Protein AF-A0A954G920-F1 (afdb_monomer)

Mean predicted aligned error: 17.98 Å

Foldseek 3Di:
DDDDPPPPPDPPPQDPDDVVVNVCVVPPVVVVDPCVVVVPPCPVDPPPQPPPDDPVRVVVVVVVCCVVVVVV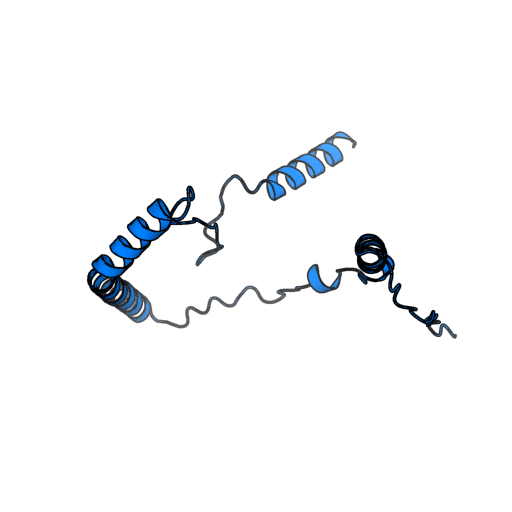CVVCVVVLVVQQVVCVVVDVDHSDDDDDDQDPPSPDPPDDPVVVVVVVVVVVVVVVVD

Structure (mmCIF, N/CA/C/O backbone):
data_AF-A0A954G920-F1
#
_entry.id   AF-A0A954G920-F1
#
loop_
_atom_site.group_PDB
_atom_site.id
_atom_site.type_symbol
_atom_site.label_atom_id
_atom_site.label_alt_id
_atom_site.label_comp_id
_atom_site.label_asym_id
_atom_site.label_entity_id
_atom_site.label_seq_id
_atom_site.pdbx_PDB_ins_code
_atom_site.Cartn_x
_atom_site.Cartn_y
_atom_site.Cartn_z
_atom_site.occupancy
_atom_site.B_iso_or_equiv
_atom_site.auth_seq_id
_atom_site.auth_comp_id
_atom_site.auth_asym_id
_atom_site.auth_atom_id
_atom_site.pdbx_PDB_model_num
ATOM 1 N N . MET A 1 1 ? 27.165 52.922 5.945 1.00 42.59 1 MET A N 1
ATOM 2 C CA . MET A 1 1 ? 25.737 52.564 5.818 1.00 42.59 1 MET A CA 1
ATOM 3 C C . MET A 1 1 ? 25.492 51.320 6.656 1.00 42.59 1 MET A C 1
ATOM 5 O O . MET A 1 1 ? 25.704 50.209 6.195 1.00 42.59 1 MET A O 1
ATOM 9 N N . SER A 1 2 ? 25.174 51.547 7.932 1.00 38.50 2 SER A N 1
ATOM 10 C CA . SER A 1 2 ? 24.839 50.524 8.924 1.00 38.50 2 SER A CA 1
ATOM 11 C C . SER A 1 2 ? 23.403 50.051 8.739 1.00 38.50 2 SER A C 1
ATOM 13 O O . SER A 1 2 ? 22.508 50.883 8.655 1.00 38.50 2 SER A O 1
ATOM 15 N N . SER A 1 3 ? 23.159 48.747 8.825 1.00 38.94 3 SER A N 1
ATOM 16 C CA . SER A 1 3 ? 22.032 48.257 9.627 1.00 38.94 3 SER A CA 1
ATOM 17 C C . SER A 1 3 ? 22.373 46.866 10.155 1.00 38.94 3 SER A C 1
ATOM 19 O O . SER A 1 3 ? 22.161 45.830 9.534 1.00 38.94 3 SER A O 1
ATOM 21 N N . VAL A 1 4 ? 23.013 46.882 11.321 1.00 44.84 4 VAL A N 1
ATOM 22 C CA . VAL A 1 4 ? 23.151 45.725 12.199 1.00 44.84 4 VAL A CA 1
ATOM 23 C C . VAL A 1 4 ? 21.735 45.318 12.600 1.00 44.84 4 VAL A C 1
ATOM 25 O O . VAL A 1 4 ? 21.019 46.105 13.219 1.00 44.84 4 VAL A O 1
ATOM 28 N N . ILE A 1 5 ? 21.316 44.113 12.211 1.00 48.22 5 ILE A N 1
ATOM 29 C CA . ILE A 1 5 ? 20.071 43.498 12.675 1.00 48.22 5 ILE A CA 1
ATOM 30 C C . ILE A 1 5 ? 20.222 43.290 14.184 1.00 48.22 5 ILE A C 1
ATOM 32 O O . ILE A 1 5 ? 20.917 42.382 14.638 1.00 48.22 5 ILE A O 1
ATOM 36 N N . ALA A 1 6 ? 19.608 44.180 14.961 1.00 42.94 6 ALA A N 1
ATOM 37 C CA . ALA A 1 6 ? 19.521 44.086 16.406 1.00 42.94 6 ALA A CA 1
ATOM 38 C C . ALA A 1 6 ? 18.610 42.907 16.778 1.00 42.94 6 ALA A C 1
ATOM 40 O O . ALA A 1 6 ? 17.403 43.054 16.957 1.00 42.94 6 ALA A O 1
ATOM 41 N N . GLY A 1 7 ? 19.192 41.712 16.874 1.00 41.50 7 GLY A N 1
ATOM 42 C CA . GLY A 1 7 ? 18.549 40.574 17.515 1.00 41.50 7 GLY A CA 1
ATOM 43 C C . GLY A 1 7 ? 18.409 40.864 19.006 1.00 41.50 7 GLY A C 1
ATOM 44 O O . GLY A 1 7 ? 19.361 40.703 19.764 1.00 41.50 7 GLY A O 1
ATOM 45 N N . LYS A 1 8 ? 17.232 41.330 19.428 1.00 46.47 8 LYS A N 1
ATOM 46 C CA . LYS A 1 8 ? 16.881 41.486 20.840 1.00 46.47 8 LYS A CA 1
ATOM 47 C C . LYS A 1 8 ? 16.792 40.089 21.457 1.00 46.47 8 LYS A C 1
ATOM 49 O O . LYS A 1 8 ? 15.780 39.412 21.328 1.00 46.47 8 LYS A O 1
ATOM 54 N N . THR A 1 9 ? 17.859 39.635 22.108 1.00 50.69 9 THR A N 1
ATOM 55 C CA . THR A 1 9 ? 17.863 38.397 22.894 1.00 50.69 9 THR A CA 1
ATOM 56 C C . THR A 1 9 ? 17.113 38.634 24.206 1.00 50.69 9 THR A C 1
ATOM 58 O O . THR A 1 9 ? 17.699 38.821 25.271 1.00 50.69 9 THR A O 1
ATOM 61 N N . SER A 1 10 ? 15.779 38.674 24.147 1.00 50.06 10 SER A N 1
ATOM 62 C CA . SER A 1 10 ? 14.963 38.598 25.358 1.00 50.06 10 SER A CA 1
ATOM 63 C C . SER A 1 10 ? 15.204 37.234 26.001 1.00 50.06 10 SER A C 1
ATOM 65 O O . SER A 1 10 ? 14.906 36.210 25.391 1.00 50.06 10 SER A O 1
ATOM 67 N N . LYS A 1 11 ? 15.777 37.220 27.212 1.00 47.94 11 LYS A N 1
ATOM 68 C CA . LYS A 1 11 ? 15.941 36.012 28.034 1.00 47.94 11 LYS A CA 1
ATOM 69 C C . LYS A 1 11 ? 14.620 35.235 28.059 1.00 47.94 11 LYS A C 1
ATOM 71 O O . LYS A 1 11 ? 13.647 35.699 28.645 1.00 47.94 11 LYS A O 1
ATOM 76 N N . THR A 1 12 ? 14.592 34.071 27.417 1.00 52.72 12 THR A N 1
ATOM 77 C CA . THR A 1 12 ? 13.440 33.168 27.414 1.00 52.72 12 THR A CA 1
ATOM 78 C C . THR A 1 12 ? 13.368 32.474 28.770 1.00 52.72 12 THR A C 1
ATOM 80 O O . THR A 1 12 ? 13.984 31.434 28.989 1.00 52.72 12 THR A O 1
ATOM 83 N N . THR A 1 13 ? 12.660 33.078 29.720 1.00 55.22 13 THR A N 1
ATOM 84 C CA . THR A 1 13 ? 12.294 32.399 30.965 1.00 55.22 13 THR A CA 1
ATOM 85 C C . THR A 1 13 ? 11.214 31.378 30.621 1.00 55.22 13 THR A C 1
ATOM 87 O O . THR A 1 13 ? 10.107 31.766 30.260 1.00 55.22 13 THR A O 1
ATOM 90 N N . ILE A 1 14 ? 11.539 30.084 30.677 1.00 59.59 14 ILE A N 1
ATOM 91 C CA . ILE A 1 14 ? 10.567 29.011 30.423 1.00 59.59 14 ILE A CA 1
ATOM 92 C C . ILE A 1 14 ? 9.527 29.048 31.556 1.00 59.59 14 ILE A C 1
ATOM 94 O O . ILE A 1 14 ? 9.914 28.853 32.713 1.00 59.59 14 ILE A O 1
ATOM 98 N N . PRO A 1 15 ? 8.238 29.310 31.273 1.00 58.09 15 PRO A N 1
ATOM 99 C CA . PRO A 1 15 ? 7.210 29.287 32.303 1.00 58.09 15 PRO A CA 1
ATOM 100 C C . PRO A 1 15 ? 7.044 27.851 32.820 1.00 58.09 15 PRO A C 1
ATOM 102 O O . PRO A 1 15 ? 6.765 26.935 32.055 1.00 58.09 15 PRO A O 1
ATOM 105 N N . GLN A 1 16 ? 7.235 27.656 34.127 1.00 62.81 16 GLN A N 1
ATOM 106 C CA . GLN A 1 16 ? 7.106 26.365 34.830 1.00 62.81 16 GLN A CA 1
ATOM 107 C C . GLN A 1 16 ? 5.636 26.041 35.204 1.00 62.81 16 GLN A C 1
ATOM 109 O O . GLN A 1 16 ? 5.390 25.195 36.059 1.00 62.81 16 GLN A O 1
ATOM 114 N N . GLY A 1 17 ? 4.671 26.779 34.637 1.00 67.25 17 GLY A N 1
ATOM 115 C CA . GLY A 1 17 ? 3.238 26.710 34.954 1.00 67.25 17 GLY A CA 1
ATOM 116 C C . GLY A 1 17 ? 2.480 25.601 34.216 1.00 67.25 17 GLY A C 1
ATOM 117 O O . GLY A 1 17 ? 3.085 24.760 33.549 1.00 67.25 17 GLY A O 1
ATOM 118 N N . GLU A 1 18 ? 1.145 25.604 34.343 1.00 65.00 18 GLU A N 1
ATOM 119 C CA . GLU A 1 18 ? 0.272 24.615 33.699 1.00 65.00 18 GLU A CA 1
ATOM 120 C C . GLU A 1 18 ? 0.527 24.522 32.188 1.00 65.00 18 GLU A C 1
ATOM 122 O O . GLU A 1 18 ? 0.911 25.494 31.536 1.00 65.00 18 GLU A O 1
ATOM 127 N N . LEU A 1 19 ? 0.288 23.338 31.613 1.00 60.22 19 LEU A N 1
ATOM 128 C CA . LEU A 1 19 ? 0.575 23.011 30.211 1.00 60.22 19 LEU A CA 1
ATOM 129 C C . LEU A 1 19 ? 0.039 24.067 29.223 1.00 60.22 19 LEU A C 1
ATOM 131 O O . LEU A 1 19 ? 0.646 24.298 28.178 1.00 60.22 19 LEU A O 1
ATOM 135 N N . SER A 1 20 ? -1.062 24.744 29.565 1.00 62.97 20 SER A N 1
ATOM 136 C CA . SER A 1 20 ? -1.640 25.846 28.790 1.00 62.97 20 SER A CA 1
ATOM 137 C C . SER A 1 20 ? -0.698 27.037 28.596 1.00 62.97 20 SER A C 1
ATOM 139 O O . SER A 1 20 ? -0.733 27.673 27.543 1.00 62.97 20 SER A O 1
ATOM 141 N N . ASP A 1 21 ? 0.152 27.337 29.574 1.00 62.94 21 ASP A N 1
ATOM 142 C CA . ASP A 1 21 ? 1.087 28.466 29.531 1.00 62.94 21 ASP A CA 1
ATOM 143 C C . ASP A 1 21 ? 2.322 28.129 28.691 1.00 62.94 21 ASP A C 1
ATOM 145 O O . ASP A 1 21 ? 2.833 28.971 27.950 1.00 62.94 21 ASP A O 1
ATOM 149 N N . LEU A 1 22 ? 2.729 26.858 28.709 1.00 63.16 22 LEU A N 1
ATOM 150 C CA . LEU A 1 22 ? 3.708 26.301 27.779 1.00 63.16 22 LEU A CA 1
ATOM 151 C C . LEU A 1 22 ? 3.181 26.325 26.339 1.00 63.16 22 LEU A C 1
ATOM 153 O O . LEU A 1 22 ? 3.894 26.765 25.440 1.00 63.16 22 LEU A O 1
ATOM 157 N N . VAL A 1 23 ? 1.924 25.927 26.110 1.00 65.69 23 VAL A N 1
ATOM 158 C CA . VAL A 1 23 ? 1.302 25.974 24.776 1.00 65.69 23 VAL A CA 1
ATOM 159 C C . VAL A 1 23 ? 1.254 27.401 24.241 1.00 65.69 23 VAL A C 1
ATOM 161 O O . VAL A 1 23 ? 1.596 27.598 23.082 1.00 65.69 23 VAL A O 1
ATOM 164 N N . LYS A 1 24 ? 0.915 28.404 25.060 1.00 63.09 24 LYS A N 1
ATOM 165 C CA . LYS A 1 24 ? 0.950 29.816 24.638 1.00 63.09 24 LYS A CA 1
ATOM 166 C C . LYS A 1 24 ? 2.357 30.273 24.244 1.00 63.09 24 LYS A C 1
ATOM 168 O O . LYS A 1 24 ? 2.492 30.957 23.239 1.00 63.09 24 LYS A O 1
ATOM 173 N N . GLY A 1 25 ? 3.393 29.837 24.966 1.00 62.94 25 GLY A N 1
ATOM 174 C CA . GLY A 1 25 ? 4.789 30.113 24.606 1.00 62.94 25 GLY A CA 1
ATOM 175 C C . GLY A 1 25 ? 5.259 29.406 23.325 1.00 62.94 25 GLY A C 1
ATOM 176 O O . GLY A 1 25 ? 6.064 29.957 22.582 1.00 62.94 25 GLY A O 1
ATOM 177 N N . TYR A 1 26 ? 4.741 28.207 23.036 1.00 59.59 26 TYR A N 1
ATOM 178 C CA . TYR A 1 26 ? 5.035 27.458 21.802 1.00 59.59 26 TYR A CA 1
ATOM 179 C C . TYR A 1 26 ? 4.177 27.883 20.597 1.00 59.59 26 TYR A C 1
ATOM 181 O O . TYR A 1 26 ? 4.583 27.680 19.450 1.00 59.59 26 TYR A O 1
ATOM 189 N N . MET A 1 27 ? 2.991 28.443 20.845 1.00 60.62 27 MET A N 1
ATOM 190 C CA . MET A 1 27 ? 2.075 28.979 19.834 1.00 60.62 27 MET A CA 1
ATOM 191 C C . MET A 1 27 ? 2.310 30.455 19.522 1.00 60.62 27 MET A C 1
ATOM 193 O O . MET A 1 27 ? 1.611 30.996 18.663 1.00 60.62 27 MET A O 1
ATOM 197 N N . ASP A 1 28 ? 3.273 31.103 20.179 1.00 62.09 28 ASP A N 1
ATOM 198 C CA . ASP A 1 28 ? 3.638 32.467 19.835 1.00 62.09 28 ASP A CA 1
ATOM 199 C C . ASP A 1 28 ? 4.192 32.487 18.403 1.00 62.09 28 ASP A C 1
ATOM 201 O O . ASP A 1 28 ? 5.220 31.880 18.077 1.00 62.09 28 ASP A O 1
ATOM 205 N N . VAL A 1 29 ? 3.430 33.118 17.512 1.00 55.97 29 VAL A N 1
ATOM 206 C CA . VAL A 1 29 ? 3.601 33.072 16.052 1.00 55.97 29 VAL A CA 1
ATOM 207 C C . VAL A 1 29 ? 4.950 33.680 15.636 1.00 55.97 29 VAL A C 1
ATOM 209 O O . VAL A 1 29 ? 5.472 33.361 14.570 1.00 55.97 29 VAL A O 1
ATOM 212 N N . GLU A 1 30 ? 5.571 34.480 16.509 1.00 56.09 30 GLU A N 1
ATOM 213 C CA . GLU A 1 30 ? 6.923 35.025 16.339 1.00 56.09 30 GLU A CA 1
ATOM 214 C C . GLU A 1 30 ? 8.048 33.973 16.434 1.00 56.09 30 GLU A C 1
ATOM 216 O O . GLU A 1 30 ? 9.082 34.137 15.779 1.00 56.09 30 GLU A O 1
ATOM 221 N N . LEU A 1 31 ? 7.870 32.869 17.179 1.00 56.06 31 LEU A N 1
ATOM 222 C CA . LEU A 1 31 ? 8.875 31.794 17.270 1.00 56.06 31 LEU A CA 1
ATOM 223 C C . LEU A 1 31 ? 8.914 30.927 16.002 1.00 56.06 31 LEU A C 1
ATOM 225 O O . LEU A 1 31 ? 9.969 30.410 15.616 1.00 56.06 31 LEU A O 1
ATOM 229 N N . TRP A 1 32 ? 7.775 30.802 15.319 1.00 53.75 32 TRP A N 1
ATOM 230 C CA . TRP A 1 32 ? 7.664 30.180 14.004 1.00 53.75 32 TRP A CA 1
ATOM 231 C C . TRP A 1 32 ? 8.150 31.165 12.941 1.00 53.75 32 TRP A C 1
ATOM 233 O O . TRP A 1 32 ? 7.365 31.679 12.145 1.00 53.75 32 TRP A O 1
ATOM 243 N N . ARG A 1 33 ? 9.469 31.436 12.919 1.00 48.00 33 ARG A N 1
ATOM 244 C CA . ARG A 1 33 ? 10.126 32.153 11.813 1.00 48.00 33 ARG A CA 1
ATOM 245 C C . ARG A 1 33 ? 9.519 31.652 10.511 1.00 48.00 33 ARG A C 1
ATOM 247 O O . ARG A 1 33 ? 9.586 30.450 10.255 1.00 48.00 33 ARG A O 1
ATOM 254 N N . SER A 1 34 ? 8.928 32.587 9.759 1.00 56.03 34 SER A N 1
ATOM 255 C CA . SER A 1 34 ? 8.301 32.405 8.449 1.00 56.03 34 SER A CA 1
ATOM 256 C C . SER A 1 34 ? 8.701 31.074 7.820 1.00 56.03 34 SER A C 1
ATOM 258 O O . SER A 1 34 ? 9.863 30.843 7.465 1.00 56.03 34 SER A O 1
ATOM 260 N N . THR A 1 35 ? 7.720 30.192 7.656 1.00 52.09 35 THR A N 1
ATOM 261 C CA . THR A 1 35 ? 7.829 28.943 6.899 1.00 52.09 35 THR A CA 1
ATOM 262 C C . THR A 1 35 ? 8.098 29.19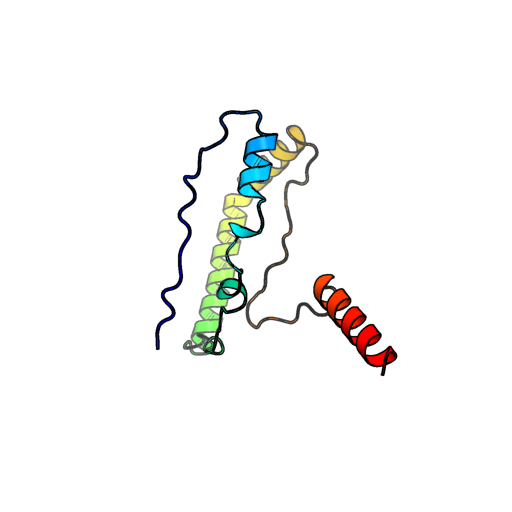5 5.406 1.00 52.09 35 THR A C 1
ATOM 264 O O . THR A 1 35 ? 7.773 28.363 4.570 1.00 52.09 35 THR A O 1
ATOM 267 N N . GLY A 1 36 ? 8.735 30.317 5.050 1.00 53.56 36 GLY A N 1
ATOM 268 C CA . GLY A 1 36 ? 9.261 30.644 3.733 1.00 53.56 36 GLY A CA 1
ATOM 269 C C . GLY A 1 36 ? 10.246 29.604 3.203 1.00 53.56 36 GLY A C 1
ATOM 270 O O . GLY A 1 36 ? 10.370 29.456 1.996 1.00 53.56 36 GLY A O 1
ATOM 271 N N . TRP A 1 37 ? 10.919 28.846 4.076 1.00 55.91 37 TRP A N 1
ATOM 272 C CA . TRP A 1 37 ? 11.750 27.704 3.674 1.00 55.91 37 TRP A CA 1
ATOM 273 C C . TRP A 1 37 ? 10.922 26.461 3.301 1.00 55.91 37 TRP A C 1
ATOM 275 O O . TRP A 1 37 ? 11.330 25.710 2.422 1.00 55.91 37 TRP A O 1
ATOM 285 N N . LEU A 1 38 ? 9.742 26.262 3.907 1.00 56.75 38 LEU A N 1
ATOM 286 C CA . LEU A 1 38 ? 8.807 25.185 3.544 1.00 56.75 38 LEU A CA 1
ATOM 287 C C . LEU A 1 38 ? 8.096 25.496 2.223 1.00 56.75 38 LEU A C 1
ATOM 289 O O . LEU A 1 38 ? 7.909 24.598 1.407 1.00 56.75 38 LEU A O 1
ATOM 293 N N . THR A 1 39 ? 7.749 26.763 1.977 1.00 55.50 39 THR A N 1
ATOM 294 C CA . THR A 1 39 ? 7.236 27.225 0.674 1.00 55.50 39 THR A CA 1
ATOM 295 C C . THR A 1 39 ? 8.331 27.398 -0.386 1.00 55.50 39 THR A C 1
ATOM 297 O O . THR A 1 39 ? 8.014 27.427 -1.570 1.00 55.50 39 THR A O 1
ATOM 300 N N . ARG A 1 40 ? 9.618 27.430 0.000 1.00 50.69 40 ARG A N 1
ATOM 301 C CA . ARG A 1 40 ? 10.792 27.326 -0.890 1.00 50.69 40 ARG A CA 1
ATOM 302 C C . ARG A 1 40 ? 11.461 25.950 -0.847 1.00 50.69 40 ARG A C 1
ATOM 304 O O . ARG A 1 40 ? 12.681 25.865 -0.978 1.00 50.69 40 ARG A O 1
ATOM 311 N N . LEU A 1 41 ? 10.705 24.856 -0.804 1.00 58.69 41 LEU A N 1
ATOM 312 C CA . LEU A 1 41 ? 11.192 23.690 -1.545 1.00 58.69 41 LEU A CA 1
ATOM 313 C C . LEU A 1 41 ? 11.063 24.014 -3.041 1.00 58.69 41 LEU A C 1
ATOM 315 O O . LEU A 1 41 ? 10.146 23.555 -3.717 1.00 58.69 41 LEU A O 1
ATOM 319 N N . HIS A 1 42 ? 11.976 24.859 -3.530 1.00 53.16 42 HIS A N 1
ATOM 320 C CA . HIS A 1 42 ? 12.305 24.981 -4.942 1.00 53.16 42 HIS A CA 1
ATOM 321 C C . HIS A 1 42 ? 12.853 23.616 -5.362 1.00 53.16 42 HIS A C 1
ATOM 323 O O . HIS A 1 42 ? 14.048 23.339 -5.298 1.00 53.16 42 HIS A O 1
ATOM 329 N N . LEU A 1 43 ? 11.948 22.706 -5.719 1.00 57.81 43 LEU A N 1
ATOM 330 C CA . LEU A 1 43 ? 12.279 21.570 -6.564 1.00 57.81 43 LEU A CA 1
ATOM 331 C C . LEU A 1 43 ? 12.483 22.146 -7.974 1.00 57.81 43 LEU A C 1
ATOM 333 O O . LEU A 1 43 ? 11.647 21.943 -8.847 1.00 57.81 43 LEU A O 1
ATOM 337 N N . ASP A 1 44 ? 13.549 22.933 -8.149 1.00 49.75 44 ASP A N 1
ATOM 338 C CA . ASP A 1 44 ? 13.924 23.569 -9.425 1.00 49.75 44 ASP A CA 1
ATOM 339 C C . ASP A 1 44 ? 14.214 22.526 -10.509 1.00 49.75 44 ASP A C 1
ATOM 341 O O . ASP A 1 44 ? 14.116 22.783 -11.706 1.00 49.75 44 ASP A O 1
ATOM 345 N N . GLU A 1 45 ? 14.504 21.306 -10.077 1.00 54.81 45 GLU A N 1
ATOM 346 C CA . GLU A 1 45 ? 14.712 20.155 -10.926 1.00 54.81 45 GLU A CA 1
ATOM 347 C C . GLU A 1 45 ? 13.358 19.431 -11.087 1.00 54.81 45 GLU A C 1
ATOM 349 O O . GLU A 1 45 ? 12.857 18.850 -10.107 1.00 54.81 45 GLU A O 1
ATOM 354 N N . PRO A 1 46 ? 12.732 19.395 -12.286 1.00 52.53 46 PRO A N 1
ATOM 355 C CA . PRO A 1 46 ? 11.695 18.404 -12.539 1.00 52.53 46 PRO A CA 1
ATOM 356 C C . PRO A 1 46 ? 12.318 17.058 -12.201 1.00 52.53 46 PRO A C 1
ATOM 358 O O . PRO A 1 46 ? 13.386 16.754 -12.726 1.00 52.53 46 PRO A O 1
ATOM 361 N N . ARG A 1 47 ? 11.705 16.292 -11.282 1.00 53.94 47 ARG A N 1
ATOM 362 C CA . ARG A 1 47 ? 12.254 15.003 -10.839 1.00 53.94 47 ARG A CA 1
ATOM 363 C C . ARG A 1 47 ? 12.666 14.231 -12.079 1.00 53.94 47 ARG A C 1
ATOM 365 O O . ARG A 1 47 ? 11.785 13.775 -12.810 1.00 53.94 47 ARG A O 1
ATOM 372 N N . VAL A 1 48 ? 13.977 14.149 -12.311 1.00 53.06 48 VAL A N 1
ATOM 373 C CA . VAL A 1 48 ? 14.534 13.416 -13.437 1.00 53.06 48 VAL A CA 1
ATOM 374 C C . VAL A 1 48 ? 13.942 12.035 -13.290 1.00 53.06 48 VAL A C 1
ATOM 376 O O . VAL A 1 48 ? 14.104 11.390 -12.251 1.00 53.06 48 VAL A O 1
ATOM 379 N N . ASP A 1 49 ? 13.105 11.668 -14.253 1.00 55.12 49 ASP A N 1
ATOM 380 C CA . ASP A 1 49 ? 12.408 10.402 -14.240 1.00 55.12 49 ASP A CA 1
ATOM 381 C C . ASP A 1 49 ? 13.505 9.347 -14.127 1.00 55.12 49 ASP A C 1
ATOM 383 O O . ASP A 1 49 ? 14.280 9.153 -15.058 1.00 55.12 49 ASP A O 1
ATOM 387 N N . VAL A 1 50 ? 13.637 8.706 -12.962 1.00 57.47 50 VAL A N 1
ATOM 388 C CA . VAL A 1 50 ? 14.702 7.726 -12.662 1.00 57.47 50 VAL A CA 1
ATOM 389 C C . VAL A 1 50 ? 14.562 6.444 -13.500 1.00 57.47 50 VAL A C 1
ATOM 391 O O . VAL A 1 50 ? 15.086 5.384 -13.159 1.00 57.47 50 VAL A O 1
ATOM 394 N N . ARG A 1 51 ? 13.838 6.514 -14.620 1.00 60.56 51 ARG A N 1
ATOM 395 C CA . ARG A 1 51 ? 13.688 5.483 -15.637 1.00 60.56 51 ARG A CA 1
ATOM 396 C C . ARG A 1 51 ? 14.947 5.403 -16.497 1.00 60.56 51 ARG A C 1
ATOM 398 O O . ARG A 1 51 ? 14.907 5.581 -17.704 1.00 60.56 51 ARG A O 1
ATOM 405 N N . ASN A 1 52 ? 16.048 5.013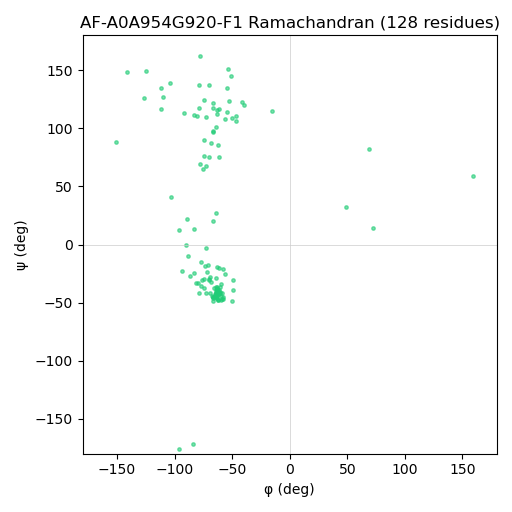 -15.868 1.00 60.03 52 ASN A N 1
ATOM 406 C CA . ASN A 1 52 ? 17.248 4.543 -16.562 1.00 60.03 52 ASN A CA 1
ATOM 407 C C . ASN A 1 52 ? 17.202 3.023 -16.814 1.00 60.03 52 ASN A C 1
ATOM 409 O O . ASN A 1 52 ? 18.238 2.379 -16.953 1.00 60.03 52 ASN A O 1
ATOM 413 N N . LEU A 1 53 ? 16.009 2.413 -16.827 1.00 68.06 53 LEU A N 1
ATOM 414 C CA . LEU A 1 53 ? 15.837 0.979 -17.044 1.00 68.06 53 LEU A CA 1
ATOM 415 C C . LEU A 1 53 ? 15.184 0.741 -18.402 1.00 68.06 53 LEU A C 1
ATOM 417 O O . LEU A 1 53 ? 14.105 1.261 -18.672 1.00 68.06 53 LEU A O 1
ATOM 421 N N . THR A 1 54 ? 15.806 -0.105 -19.220 1.00 82.12 54 THR A N 1
ATOM 422 C CA . THR A 1 54 ? 15.217 -0.633 -20.455 1.00 82.12 54 THR A CA 1
ATOM 423 C C . THR A 1 54 ? 13.822 -1.208 -20.179 1.00 82.12 54 THR A C 1
ATOM 425 O O . THR A 1 54 ? 13.604 -1.838 -19.140 1.00 82.12 54 THR A O 1
ATOM 428 N N . GLU A 1 55 ? 12.890 -1.066 -21.126 1.00 82.38 55 GLU A N 1
ATOM 429 C CA . GLU A 1 55 ? 11.508 -1.571 -21.012 1.00 82.38 55 GLU A CA 1
ATOM 430 C C . GLU A 1 55 ? 11.442 -3.041 -20.565 1.00 82.38 55 GLU A C 1
ATOM 432 O O . GLU A 1 55 ? 10.645 -3.413 -19.701 1.00 82.38 55 GLU A O 1
ATOM 437 N N . ARG A 1 56 ? 12.363 -3.874 -21.068 1.00 83.75 56 ARG A N 1
ATOM 438 C CA . ARG A 1 56 ? 12.510 -5.276 -20.652 1.00 83.75 56 ARG A CA 1
ATOM 439 C C . ARG A 1 56 ? 12.800 -5.413 -19.157 1.00 83.75 56 ARG A C 1
ATOM 441 O O . ARG A 1 56 ? 12.174 -6.227 -18.483 1.00 83.75 56 ARG A O 1
ATOM 448 N N . THR A 1 57 ? 13.729 -4.626 -18.625 1.00 86.75 57 THR A N 1
ATOM 449 C CA . THR A 1 57 ? 14.107 -4.667 -17.206 1.00 86.75 57 THR A CA 1
ATOM 450 C C . THR A 1 57 ? 12.951 -4.210 -16.322 1.00 86.75 57 THR A C 1
ATOM 452 O O . THR A 1 57 ? 12.694 -4.808 -15.280 1.00 86.75 57 THR A O 1
ATOM 455 N N . ARG A 1 58 ? 12.185 -3.206 -16.765 1.00 85.31 58 ARG A N 1
ATOM 456 C CA . ARG A 1 58 ? 10.979 -2.745 -16.068 1.00 85.31 58 ARG A CA 1
ATOM 457 C C . ARG A 1 58 ? 9.888 -3.817 -16.029 1.00 85.31 58 ARG A C 1
ATOM 459 O O . ARG A 1 58 ? 9.283 -4.025 -14.976 1.00 85.31 58 ARG A O 1
ATOM 466 N N . LEU A 1 59 ? 9.661 -4.519 -17.140 1.00 88.94 59 LEU A N 1
ATOM 467 C CA . LEU A 1 59 ? 8.718 -5.637 -17.195 1.00 88.94 59 LEU A CA 1
ATOM 468 C C . LEU A 1 59 ? 9.142 -6.771 -16.254 1.00 88.94 59 LEU A C 1
ATOM 470 O O . LEU A 1 59 ? 8.335 -7.233 -15.452 1.00 88.94 59 LEU A O 1
ATOM 474 N N . MET A 1 60 ? 10.415 -7.169 -16.293 1.00 92.00 60 MET A N 1
ATOM 475 C CA . MET A 1 60 ? 10.945 -8.214 -15.409 1.00 92.00 60 MET A CA 1
ATOM 476 C C . MET A 1 60 ? 10.839 -7.821 -13.934 1.00 92.00 60 MET A C 1
ATOM 478 O O . MET A 1 60 ? 10.384 -8.621 -13.120 1.00 92.00 60 MET A O 1
ATOM 482 N N . LYS A 1 61 ? 11.157 -6.567 -13.589 1.00 90.75 61 LYS A N 1
ATOM 483 C CA . LYS A 1 61 ? 10.974 -6.042 -12.231 1.00 90.75 61 LYS A CA 1
ATOM 484 C C . LYS A 1 61 ? 9.514 -6.117 -11.791 1.00 90.75 61 LYS A C 1
ATOM 486 O O . LYS A 1 61 ? 9.240 -6.519 -10.666 1.00 90.75 61 LYS A O 1
ATOM 491 N N . ARG A 1 62 ? 8.573 -5.782 -12.679 1.00 91.25 62 ARG A N 1
ATOM 492 C CA . ARG A 1 62 ? 7.139 -5.859 -12.381 1.00 91.25 62 ARG A CA 1
ATOM 493 C C . ARG A 1 62 ? 6.679 -7.294 -12.136 1.00 91.25 62 ARG A C 1
ATOM 495 O O . ARG A 1 62 ? 5.907 -7.517 -11.208 1.00 91.25 62 ARG A O 1
ATOM 502 N N . LEU A 1 63 ? 7.142 -8.243 -12.947 1.00 95.56 63 LEU A N 1
ATOM 503 C CA . LEU A 1 63 ? 6.832 -9.661 -12.766 1.00 95.56 63 LEU A CA 1
ATOM 504 C C . LEU A 1 63 ? 7.407 -10.189 -11.450 1.00 95.56 63 LEU A C 1
ATOM 506 O O . LEU A 1 63 ? 6.685 -10.829 -10.689 1.00 95.56 63 LEU A O 1
ATOM 510 N N . MET A 1 64 ? 8.663 -9.854 -11.148 1.00 95.88 64 MET A N 1
ATOM 511 C CA . MET A 1 64 ? 9.305 -10.196 -9.880 1.00 95.88 64 MET A CA 1
ATOM 512 C C . MET A 1 64 ? 8.523 -9.631 -8.689 1.00 95.88 64 MET A C 1
ATOM 514 O O . MET A 1 64 ? 8.225 -10.366 -7.754 1.00 95.88 64 MET A O 1
ATOM 518 N N . ASP A 1 65 ? 8.130 -8.355 -8.738 1.00 95.06 65 ASP A N 1
ATOM 519 C CA . ASP A 1 65 ? 7.368 -7.714 -7.662 1.00 95.06 65 ASP A CA 1
ATOM 520 C C . ASP A 1 65 ? 6.026 -8.401 -7.417 1.00 95.06 65 ASP A C 1
ATOM 522 O O . ASP A 1 65 ? 5.644 -8.600 -6.266 1.00 95.06 65 ASP A O 1
ATOM 526 N N . ILE A 1 66 ? 5.320 -8.793 -8.481 1.00 96.62 66 ILE A N 1
ATOM 527 C CA . ILE A 1 66 ? 4.054 -9.526 -8.372 1.00 96.62 66 ILE A CA 1
ATOM 528 C C . ILE A 1 66 ? 4.292 -10.918 -7.785 1.00 96.62 66 ILE A C 1
ATOM 530 O O . ILE A 1 66 ? 3.609 -11.288 -6.834 1.00 96.62 66 ILE A O 1
ATOM 534 N N . ALA A 1 67 ? 5.262 -11.671 -8.306 1.00 97.69 67 ALA A N 1
ATOM 535 C CA . ALA A 1 67 ? 5.538 -13.034 -7.861 1.00 97.69 67 ALA A CA 1
ATOM 536 C C . ALA A 1 67 ? 5.964 -13.078 -6.384 1.00 97.69 67 ALA A C 1
ATOM 538 O O . ALA A 1 67 ? 5.411 -13.851 -5.598 1.00 97.69 67 ALA A O 1
ATOM 539 N N . VAL A 1 68 ? 6.896 -12.207 -5.986 1.00 97.56 68 VAL A N 1
ATOM 540 C CA . VAL A 1 68 ? 7.393 -12.126 -4.605 1.00 97.56 68 VAL A CA 1
ATOM 541 C C . VAL A 1 68 ? 6.296 -11.642 -3.660 1.00 97.56 68 VAL A C 1
ATOM 543 O O . VAL A 1 68 ? 6.083 -12.259 -2.617 1.00 97.56 68 VAL A O 1
ATOM 546 N N . SER A 1 69 ? 5.556 -10.588 -4.029 1.00 96.88 69 SER A N 1
ATOM 547 C CA . SER A 1 69 ? 4.474 -10.066 -3.181 1.00 96.88 69 SER A CA 1
ATOM 548 C C . SER A 1 69 ? 3.348 -11.079 -3.014 1.00 96.88 69 SER A C 1
ATOM 550 O O . SER A 1 69 ? 2.839 -11.238 -1.911 1.00 96.88 69 SER A O 1
ATOM 552 N N . PHE A 1 70 ? 2.972 -11.789 -4.081 1.00 97.94 70 PHE A N 1
ATOM 553 C CA . PHE A 1 70 ? 1.939 -12.819 -4.021 1.00 97.94 70 PHE A CA 1
ATOM 554 C C . PHE A 1 70 ? 2.363 -13.983 -3.124 1.00 97.94 70 PHE A C 1
ATOM 556 O O . PHE A 1 70 ? 1.607 -14.388 -2.246 1.00 97.94 70 PHE A O 1
ATOM 563 N N . THR A 1 71 ? 3.596 -14.467 -3.288 1.00 98.00 71 THR A N 1
ATOM 564 C CA . THR A 1 71 ? 4.141 -15.551 -2.462 1.00 98.00 71 THR A CA 1
ATOM 565 C C . THR A 1 71 ? 4.157 -15.158 -0.987 1.00 98.00 71 THR A C 1
ATOM 567 O O . THR A 1 71 ? 3.647 -15.893 -0.145 1.00 98.00 71 THR A O 1
ATOM 570 N N . MET A 1 72 ? 4.663 -13.963 -0.669 1.00 98.00 72 MET A N 1
ATOM 571 C CA . MET A 1 72 ? 4.672 -13.451 0.703 1.00 98.00 72 MET A CA 1
ATOM 572 C C . MET A 1 72 ? 3.264 -13.258 1.260 1.00 98.00 72 MET A C 1
ATOM 574 O O . MET A 1 72 ? 3.028 -13.565 2.424 1.00 98.00 72 MET A O 1
ATOM 578 N N . LEU A 1 73 ? 2.313 -12.801 0.442 1.00 97.06 73 LEU A N 1
ATOM 579 C CA . LEU A 1 73 ? 0.931 -12.629 0.874 1.00 97.06 73 LEU A CA 1
ATOM 580 C C . LEU A 1 73 ? 0.283 -13.967 1.235 1.00 97.06 73 LEU A C 1
ATOM 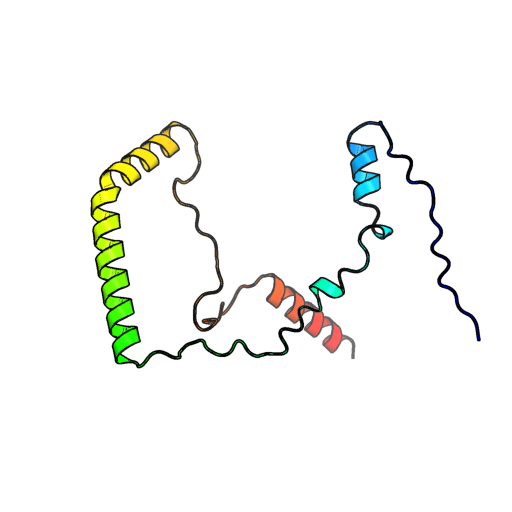582 O O . LEU A 1 73 ? -0.391 -14.035 2.252 1.00 97.06 73 LEU A O 1
ATOM 586 N N . VAL A 1 74 ? 0.506 -15.025 0.449 1.00 97.88 74 VAL A N 1
ATOM 587 C CA . VAL A 1 74 ? -0.028 -16.367 0.737 1.00 97.88 74 VAL A CA 1
ATOM 588 C C . VAL A 1 74 ? 0.609 -16.9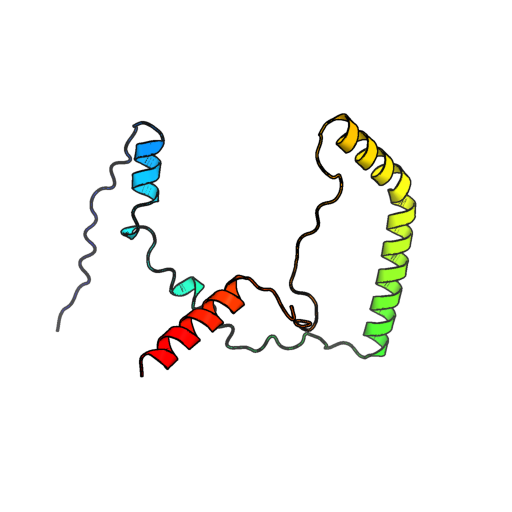51 1.997 1.00 97.88 74 VAL A C 1
ATOM 590 O O . VAL A 1 74 ? -0.104 -17.458 2.859 1.00 97.88 74 VAL A O 1
ATOM 593 N N . LEU A 1 75 ? 1.932 -16.836 2.140 1.00 97.81 75 LEU A N 1
ATOM 594 C CA . LEU A 1 75 ? 2.648 -17.330 3.320 1.00 97.81 75 LEU A CA 1
ATOM 595 C C . LEU A 1 75 ? 2.230 -16.598 4.603 1.00 97.81 75 LEU A C 1
ATOM 597 O O . LEU A 1 75 ? 2.078 -17.221 5.650 1.00 97.81 75 LEU A O 1
ATOM 601 N N . LEU A 1 76 ? 2.019 -15.281 4.524 1.00 97.69 76 LEU A N 1
ATOM 602 C CA . LEU A 1 76 ? 1.618 -14.453 5.664 1.00 97.69 76 LEU A CA 1
ATOM 603 C C . LEU A 1 76 ? 0.098 -14.383 5.862 1.00 97.69 76 LEU A C 1
ATOM 605 O O . LEU A 1 76 ? -0.344 -13.900 6.903 1.00 97.69 76 LEU A O 1
ATOM 609 N N . ALA A 1 77 ? -0.713 -14.873 4.921 1.00 97.56 77 ALA A N 1
ATOM 610 C CA . ALA A 1 77 ? -2.174 -14.851 4.997 1.00 97.56 77 ALA A CA 1
ATOM 611 C C . ALA A 1 77 ? -2.745 -15.388 6.324 1.00 97.56 77 ALA A C 1
ATOM 613 O O . ALA A 1 77 ? -3.571 -14.684 6.909 1.00 97.56 77 ALA A O 1
ATOM 614 N N . PRO A 1 78 ? -2.331 -16.563 6.852 1.00 96.12 78 PRO A N 1
ATOM 615 C CA . PRO A 1 78 ? -2.867 -17.057 8.123 1.00 96.12 78 PRO A CA 1
ATOM 616 C C . PRO A 1 78 ? -2.541 -16.128 9.301 1.00 96.12 78 PRO A C 1
ATOM 618 O O . PRO A 1 78 ? -3.400 -15.886 10.148 1.00 96.12 78 PRO A O 1
ATOM 621 N N . LEU A 1 79 ? -1.337 -15.545 9.328 1.00 97.06 79 LEU A N 1
ATOM 622 C CA . LEU A 1 79 ? -0.936 -14.578 10.353 1.00 97.06 79 LEU A CA 1
ATOM 623 C C . LEU A 1 79 ? -1.745 -13.278 10.244 1.00 97.06 79 LEU A C 1
ATOM 625 O O . LEU A 1 79 ? -2.240 -12.769 11.246 1.00 97.06 79 LEU A O 1
ATOM 629 N N . LEU A 1 80 ? -1.914 -12.749 9.029 1.00 95.31 80 LEU A N 1
ATOM 630 C CA . LEU A 1 80 ? -2.705 -11.541 8.788 1.00 95.31 80 LEU A CA 1
ATOM 631 C C . LEU A 1 80 ? -4.174 -11.747 9.174 1.00 95.31 80 LEU A C 1
ATOM 633 O O . LEU A 1 80 ? -4.769 -10.864 9.786 1.00 95.31 80 LEU A O 1
ATOM 637 N N . LEU A 1 81 ? -4.747 -12.916 8.876 1.00 95.69 81 LEU A N 1
ATOM 638 C CA . LEU A 1 81 ? -6.110 -13.257 9.277 1.00 95.69 81 LEU A CA 1
ATOM 639 C C . LEU A 1 81 ? -6.247 -13.299 10.803 1.00 95.69 81 LEU A C 1
ATOM 641 O O . LEU A 1 81 ? -7.186 -12.720 11.348 1.00 95.69 81 LEU A O 1
ATOM 645 N N . PHE A 1 82 ? -5.289 -13.922 11.492 1.00 95.81 82 PHE A N 1
ATOM 646 C CA . PHE A 1 82 ? -5.249 -13.945 12.953 1.00 95.81 82 PHE A CA 1
ATOM 647 C C . PHE A 1 82 ? -5.212 -12.528 13.549 1.00 95.81 82 PHE A C 1
ATOM 649 O O . PHE A 1 82 ? -5.992 -12.214 14.448 1.00 95.81 82 PHE A O 1
ATOM 656 N N . LEU A 1 83 ? -4.378 -11.638 12.999 1.00 94.75 83 LEU A N 1
ATOM 657 C CA . LEU A 1 83 ? -4.311 -10.236 13.427 1.00 94.75 83 LEU A CA 1
ATOM 658 C C . LEU A 1 83 ? -5.627 -9.489 13.187 1.00 94.75 83 LEU A C 1
ATOM 660 O O . LEU A 1 83 ? -6.065 -8.734 14.052 1.00 94.75 83 LEU A O 1
ATOM 664 N N . VAL A 1 84 ? -6.290 -9.713 12.049 1.00 95.06 84 VAL A N 1
ATOM 665 C CA . VAL A 1 84 ? -7.595 -9.097 11.755 1.00 95.06 84 VAL A CA 1
ATOM 666 C C . VAL A 1 84 ? -8.638 -9.499 12.797 1.00 95.06 84 VAL A C 1
ATOM 668 O O . VAL A 1 84 ? -9.367 -8.634 13.287 1.00 95.06 84 VAL A O 1
ATOM 671 N N . VAL A 1 85 ? -8.696 -10.783 13.165 1.00 94.50 85 VAL A N 1
ATOM 672 C CA . VAL A 1 85 ? -9.604 -11.274 14.213 1.00 94.50 85 VAL A CA 1
ATOM 673 C C . VAL A 1 85 ? -9.272 -10.619 15.553 1.00 94.50 85 VAL A C 1
ATOM 675 O O . VAL A 1 85 ? -10.164 -10.089 16.212 1.00 94.50 85 VAL A O 1
ATOM 678 N N . LEU A 1 86 ? -7.994 -10.573 15.932 1.00 94.00 86 LEU A N 1
ATOM 679 C CA . LEU A 1 86 ? -7.565 -9.991 17.203 1.00 94.00 86 LEU A CA 1
ATOM 680 C C . LEU A 1 86 ? -7.904 -8.496 17.309 1.00 94.00 86 LEU A C 1
ATOM 682 O O . LEU A 1 86 ? -8.417 -8.049 18.334 1.00 94.00 86 LEU A O 1
ATOM 686 N N . VAL A 1 87 ? -7.686 -7.721 16.242 1.00 93.19 87 VAL A N 1
ATOM 687 C CA . VAL A 1 87 ? -8.027 -6.287 16.202 1.00 93.19 87 VAL A CA 1
ATOM 688 C C . VAL A 1 87 ? -9.532 -6.071 16.346 1.00 93.19 87 VAL A C 1
ATOM 690 O O . VAL A 1 87 ? -9.945 -5.146 17.042 1.00 93.19 87 VAL A O 1
ATOM 693 N N . LYS A 1 88 ? -10.351 -6.938 15.739 1.00 90.00 88 LYS A N 1
ATOM 694 C CA . LYS A 1 88 ? -11.818 -6.882 15.833 1.00 90.00 88 LYS A CA 1
ATOM 695 C C . LYS A 1 88 ? -12.358 -7.251 17.213 1.00 90.00 88 LYS A C 1
ATOM 697 O O . LYS A 1 88 ? -13.417 -6.761 17.586 1.00 90.00 88 LYS A O 1
ATOM 702 N N . LEU A 1 89 ? -11.650 -8.105 17.951 1.00 92.44 89 LEU A N 1
ATOM 703 C CA . LEU A 1 89 ? -12.017 -8.481 19.318 1.00 92.44 89 LEU A CA 1
ATOM 704 C C . LEU A 1 89 ? -11.562 -7.445 20.353 1.00 92.44 89 LEU A C 1
ATOM 706 O O . LEU A 1 89 ? -12.231 -7.254 21.362 1.00 92.44 89 LEU A O 1
ATOM 710 N N . THR A 1 90 ? -10.430 -6.779 20.110 1.00 91.25 90 THR A N 1
ATOM 711 C CA . THR A 1 90 ? -9.823 -5.820 21.051 1.00 91.25 90 THR A CA 1
ATOM 712 C C . THR A 1 90 ? -10.239 -4.370 20.815 1.00 91.25 90 THR A C 1
ATOM 714 O O . THR A 1 90 ? -10.173 -3.562 21.739 1.00 91.25 90 THR A O 1
ATOM 717 N N . SER A 1 91 ? -10.676 -4.015 19.602 1.00 87.00 91 SER A N 1
ATOM 718 C CA . SER A 1 91 ? -11.070 -2.651 19.250 1.00 87.00 91 SER A CA 1
ATOM 719 C C . SER A 1 91 ? -12.295 -2.616 18.322 1.00 87.00 91 SER A C 1
ATOM 721 O O . SER A 1 91 ? -12.441 -3.479 17.455 1.00 87.00 91 SER A O 1
ATOM 723 N N . PRO A 1 92 ? -13.152 -1.580 18.414 1.00 79.69 92 PRO A N 1
ATOM 724 C CA . PRO A 1 92 ? -14.256 -1.379 17.471 1.00 79.69 92 PRO A CA 1
ATOM 725 C C . PRO A 1 92 ? -13.791 -0.891 16.082 1.00 79.69 92 PRO A C 1
ATOM 727 O O . PRO A 1 92 ? -14.610 -0.698 15.183 1.00 79.69 92 PRO A O 1
ATOM 730 N N . GLY A 1 93 ? -12.487 -0.655 15.893 1.00 83.44 93 GLY A N 1
ATOM 731 C CA . GLY A 1 93 ? -11.925 -0.061 14.684 1.00 83.44 93 GLY A CA 1
ATOM 732 C C . GLY A 1 93 ? -11.807 -1.024 13.491 1.00 83.44 93 GLY A C 1
ATOM 733 O O . GLY A 1 93 ? -11.851 -2.250 13.634 1.00 83.44 93 GLY A O 1
ATOM 734 N N . PRO A 1 94 ? -11.649 -0.492 12.266 1.00 86.19 94 PRO A N 1
ATOM 735 C CA . PRO A 1 94 ? -11.331 -1.301 11.095 1.00 86.19 94 PRO A CA 1
ATOM 736 C C . PRO A 1 94 ? -9.892 -1.836 11.174 1.00 86.19 94 PRO A C 1
ATOM 738 O O . PRO A 1 94 ? -8.965 -1.096 11.486 1.00 86.19 94 PRO A O 1
ATOM 741 N N . ALA A 1 95 ? -9.688 -3.107 10.815 1.00 88.38 95 ALA A N 1
ATOM 742 C CA . ALA A 1 95 ? -8.359 -3.728 10.814 1.00 88.38 95 ALA A CA 1
ATOM 743 C C . ALA A 1 95 ? -7.430 -3.209 9.696 1.00 88.38 95 ALA A C 1
ATOM 745 O O . ALA A 1 95 ? -6.219 -3.395 9.764 1.00 88.38 95 ALA A O 1
ATOM 746 N N . ILE A 1 96 ? -7.984 -2.564 8.662 1.00 87.12 96 ILE A N 1
ATOM 747 C CA . ILE A 1 96 ? -7.228 -2.011 7.533 1.00 87.12 96 ILE A CA 1
ATOM 748 C C . ILE A 1 96 ? -7.589 -0.536 7.372 1.00 87.12 96 ILE A C 1
ATOM 750 O O . ILE A 1 96 ? -8.758 -0.184 7.214 1.00 87.12 96 ILE A O 1
ATOM 754 N N . PHE A 1 97 ? -6.567 0.318 7.363 1.00 88.31 97 PHE A N 1
ATOM 755 C CA . PHE A 1 97 ? -6.685 1.749 7.103 1.00 88.31 97 PHE A CA 1
ATOM 756 C C . PHE A 1 97 ? -6.210 2.082 5.685 1.00 88.31 97 PHE A C 1
ATOM 758 O O . PHE A 1 97 ? -5.192 1.567 5.220 1.00 88.31 97 PHE A O 1
ATOM 765 N N . LYS A 1 98 ? -6.930 2.969 4.990 1.00 85.31 98 LYS A N 1
ATOM 766 C CA . LYS A 1 98 ? -6.586 3.414 3.634 1.00 85.31 98 LYS A CA 1
ATOM 767 C C . LYS A 1 98 ? -6.160 4.881 3.655 1.00 85.31 98 LYS A C 1
ATOM 769 O O . LYS A 1 98 ? -6.977 5.753 3.929 1.00 85.31 98 LYS A O 1
ATOM 774 N N . GLN A 1 99 ? -4.906 5.148 3.290 1.00 83.94 99 GLN A N 1
ATOM 775 C CA . GLN A 1 99 ? -4.366 6.502 3.134 1.00 83.94 99 GLN A CA 1
ATOM 776 C C . GLN A 1 99 ? -4.071 6.803 1.661 1.00 83.94 99 GLN A C 1
ATOM 778 O O . GLN A 1 99 ? -3.438 6.007 0.966 1.00 83.94 99 GLN A O 1
ATOM 783 N N . THR A 1 100 ? -4.471 7.982 1.192 1.00 82.12 100 THR A N 1
ATOM 784 C CA . THR A 1 100 ? -4.128 8.466 -0.149 1.00 82.12 100 THR A CA 1
ATOM 785 C C . THR A 1 100 ? -2.657 8.900 -0.202 1.00 82.12 100 THR A C 1
ATOM 787 O O . THR A 1 100 ? -2.225 9.741 0.584 1.00 82.12 100 THR A O 1
ATOM 790 N N . ARG A 1 101 ? -1.876 8.332 -1.130 1.00 78.31 101 ARG A N 1
ATOM 791 C CA . ARG A 1 101 ? -0.464 8.674 -1.394 1.00 78.31 101 ARG A CA 1
ATOM 792 C C . ARG A 1 101 ? -0.297 9.042 -2.871 1.00 78.31 101 ARG A C 1
ATOM 794 O O . ARG A 1 101 ? -1.015 8.527 -3.727 1.00 78.31 101 ARG A O 1
ATOM 801 N N . VAL A 1 102 ? 0.650 9.926 -3.176 1.00 77.88 102 VAL A N 1
ATOM 802 C CA . VAL A 1 102 ? 1.011 10.284 -4.556 1.00 77.88 102 VAL A CA 1
ATOM 803 C C . VAL A 1 102 ? 1.899 9.179 -5.140 1.00 77.88 102 VAL A C 1
ATOM 805 O O . VAL A 1 102 ? 2.969 8.903 -4.604 1.00 77.88 102 VAL A O 1
ATOM 808 N N . GLY A 1 103 ? 1.427 8.507 -6.194 1.00 77.88 103 GLY A N 1
ATOM 809 C CA . GLY A 1 103 ? 2.109 7.367 -6.822 1.00 77.88 103 GLY A CA 1
ATOM 810 C C . GLY A 1 103 ? 2.969 7.724 -8.042 1.00 77.88 103 GLY A C 1
ATOM 811 O O . GLY A 1 103 ? 3.092 8.887 -8.428 1.00 77.88 103 GLY A O 1
ATOM 812 N N . LEU A 1 104 ? 3.537 6.691 -8.680 1.00 65.75 104 LEU A N 1
ATOM 813 C CA . LEU A 1 104 ? 4.319 6.802 -9.918 1.00 65.75 104 LEU A CA 1
ATOM 814 C C . LEU A 1 104 ? 3.507 7.527 -11.013 1.00 65.75 104 LEU A C 1
ATOM 816 O O . LEU A 1 104 ? 2.336 7.215 -11.233 1.00 65.75 104 LEU A O 1
ATOM 820 N N . ASN A 1 105 ? 4.145 8.477 -11.701 1.00 64.81 105 ASN A N 1
ATOM 821 C CA . ASN A 1 105 ? 3.587 9.348 -12.753 1.00 64.81 105 ASN A CA 1
ATOM 822 C C . ASN A 1 105 ? 2.625 10.430 -12.285 1.00 64.81 105 ASN A C 1
ATOM 824 O O . ASN A 1 105 ? 1.916 10.982 -13.125 1.00 64.81 105 ASN A O 1
ATOM 828 N N . LEU A 1 106 ? 2.566 10.716 -10.976 1.00 62.75 106 LEU A N 1
ATOM 829 C CA . LEU A 1 106 ? 1.648 11.723 -10.438 1.00 62.75 106 LEU A CA 1
ATOM 830 C C . LEU A 1 106 ? 0.230 11.509 -10.985 1.00 62.75 106 LEU A C 1
ATOM 832 O O . LEU A 1 106 ? -0.455 12.496 -11.248 1.00 62.75 106 LEU A O 1
ATOM 836 N N . ARG A 1 107 ? -0.169 10.240 -11.250 1.00 52.06 107 ARG A N 1
ATOM 837 C CA . ARG A 1 107 ? -1.415 9.919 -11.964 1.00 52.06 107 ARG A CA 1
ATOM 838 C C . ARG A 1 107 ? -2.500 10.710 -11.267 1.00 52.06 107 ARG A C 1
ATOM 840 O O . ARG A 1 107 ? -2.772 10.443 -10.097 1.00 52.06 107 ARG A O 1
ATOM 847 N N . LYS A 1 108 ? -2.976 11.739 -11.976 1.00 49.16 108 LYS A N 1
ATOM 848 C CA . LYS A 1 108 ? -3.692 12.879 -11.414 1.00 49.16 108 LYS A CA 1
ATOM 849 C C . LYS A 1 108 ? -4.651 12.372 -10.348 1.00 49.16 108 LYS A C 1
ATOM 851 O O . LYS A 1 108 ? -5.513 11.542 -10.656 1.00 49.16 108 LYS A O 1
ATOM 856 N N . GLN A 1 109 ? -4.508 12.878 -9.124 1.00 51.38 109 GLN A N 1
ATOM 857 C CA . GLN A 1 109 ? -5.610 12.925 -8.165 1.00 51.38 109 GLN A CA 1
ATOM 858 C C . GLN A 1 109 ? -6.683 13.804 -8.819 1.00 51.38 109 GLN A C 1
ATOM 860 O O . GLN A 1 109 ? -6.778 15.001 -8.578 1.00 51.38 109 GLN A O 1
ATOM 865 N N . THR A 1 110 ? -7.389 13.248 -9.800 1.00 47.09 110 THR A N 1
ATOM 866 C CA . THR A 1 110 ? -8.346 13.993 -10.600 1.00 47.09 110 THR A CA 1
ATOM 867 C C . THR A 1 110 ? -9.618 14.005 -9.777 1.00 47.09 110 THR A C 1
ATOM 869 O O . THR A 1 110 ? -10.237 12.961 -9.595 1.00 47.09 110 THR A O 1
ATOM 872 N N . LYS A 1 111 ? -9.951 15.205 -9.292 1.00 50.38 111 LYS A N 1
ATOM 873 C CA . LYS A 1 111 ? -11.195 15.606 -8.626 1.00 50.38 111 LYS A CA 1
ATOM 874 C C . LYS A 1 111 ? -11.431 15.011 -7.240 1.00 50.38 111 LYS A C 1
ATOM 876 O O . LYS A 1 111 ? -12.186 14.061 -7.070 1.00 50.38 111 LYS A O 1
ATOM 881 N N . THR A 1 112 ? -10.810 15.642 -6.247 1.00 50.75 112 THR A N 1
ATOM 882 C CA . THR A 1 112 ? -11.413 16.155 -4.992 1.00 50.75 112 THR A CA 1
ATOM 883 C C . THR A 1 112 ? -10.273 16.306 -3.987 1.00 50.75 112 THR A C 1
ATOM 885 O O . THR A 1 112 ? -10.242 15.665 -2.940 1.00 50.75 112 THR A O 1
ATOM 888 N N . ASP A 1 113 ? -9.273 17.119 -4.330 1.00 52.22 113 ASP A N 1
ATOM 889 C CA . ASP A 1 113 ? -8.488 17.732 -3.270 1.00 52.22 113 ASP A CA 1
ATOM 890 C C . ASP A 1 113 ? -9.314 18.920 -2.774 1.00 52.22 113 ASP A C 1
ATOM 892 O O . ASP A 1 113 ? -9.526 19.889 -3.505 1.00 52.22 113 ASP A O 1
ATOM 896 N N . ARG A 1 114 ? -9.832 18.813 -1.548 1.00 58.22 114 ARG A N 1
ATOM 897 C CA . ARG A 1 114 ? -10.637 19.860 -0.901 1.00 58.22 114 ARG A CA 1
ATOM 898 C C . ARG A 1 114 ? -9.867 21.187 -0.797 1.00 58.22 114 ARG A C 1
ATOM 900 O O . ARG A 1 114 ? -10.485 22.237 -0.655 1.00 58.22 114 ARG A O 1
ATOM 907 N N . ARG A 1 115 ? -8.529 21.133 -0.878 1.00 58.41 115 ARG A N 1
ATOM 908 C CA . ARG A 1 115 ? -7.640 22.301 -0.896 1.00 58.41 115 ARG A CA 1
ATOM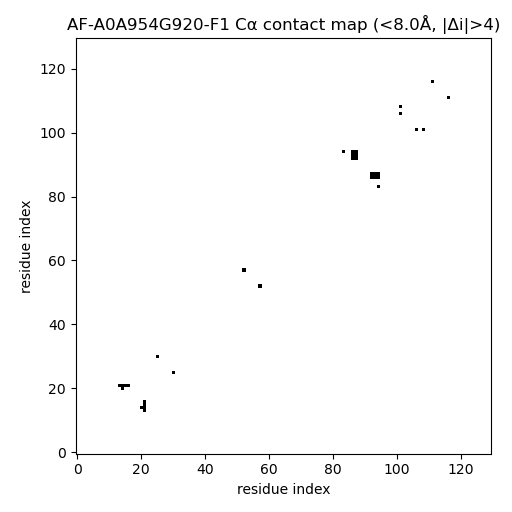 909 C C . ARG A 1 115 ? -7.597 22.973 -2.266 1.00 58.41 115 ARG A C 1
ATOM 911 O O . ARG A 1 115 ? -7.699 24.191 -2.326 1.00 58.41 115 ARG A O 1
ATOM 918 N N . GLN A 1 116 ? -7.545 22.194 -3.349 1.00 57.94 116 GLN A N 1
ATOM 919 C CA . GLN A 1 116 ? -7.593 22.736 -4.712 1.00 57.94 116 GLN A CA 1
ATOM 920 C C . GLN A 1 116 ? -8.939 23.421 -4.972 1.00 57.94 116 GLN A C 1
AT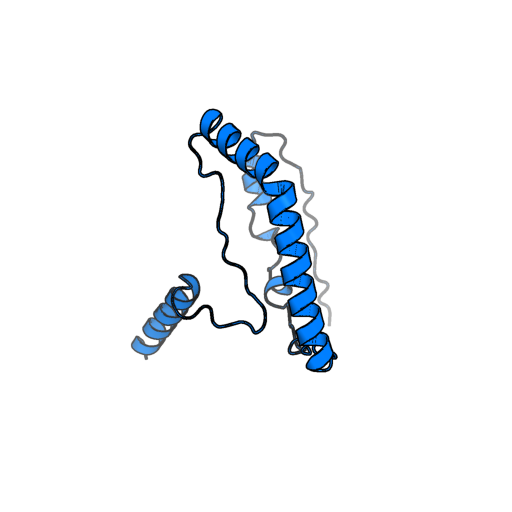OM 922 O O . GLN A 1 116 ? -8.963 24.535 -5.472 1.00 57.94 116 GLN A O 1
ATOM 927 N N . SER A 1 117 ? -10.048 22.822 -4.512 1.00 59.88 117 SER A N 1
ATOM 928 C CA . SER A 1 117 ? -11.367 23.457 -4.626 1.00 59.88 117 SER A CA 1
ATOM 929 C C . SER A 1 117 ? -11.488 24.761 -3.835 1.00 59.88 117 SER A C 1
ATOM 931 O O . SER A 1 117 ? -12.277 25.609 -4.215 1.00 59.88 117 SER A O 1
ATOM 933 N N . GLN A 1 118 ? -10.748 24.935 -2.733 1.00 63.84 118 GLN A N 1
ATOM 934 C CA . GLN A 1 118 ? -10.760 26.198 -1.983 1.00 63.84 118 GLN A CA 1
ATOM 935 C C . GLN A 1 118 ? -9.929 27.290 -2.664 1.00 63.84 118 GLN A C 1
ATOM 937 O O . GLN A 1 118 ? -10.338 28.444 -2.625 1.00 63.84 118 GLN A O 1
ATOM 942 N N . MET A 1 119 ? -8.807 26.937 -3.304 1.00 62.78 119 MET A N 1
ATOM 943 C CA . MET A 1 119 ? -8.029 27.883 -4.116 1.00 62.78 119 MET A CA 1
ATOM 944 C C . MET A 1 119 ? -8.806 28.308 -5.363 1.00 62.78 119 MET A C 1
ATOM 946 O O . MET A 1 119 ? -8.929 29.501 -5.608 1.00 62.78 119 MET A O 1
ATOM 950 N N . ASP A 1 120 ? -9.435 27.356 -6.060 1.00 68.62 120 ASP A N 1
ATOM 951 C CA . ASP A 1 120 ? -10.257 27.654 -7.238 1.00 68.62 120 ASP A CA 1
ATOM 952 C C . ASP A 1 120 ? -11.435 28.592 -6.889 1.00 68.62 120 ASP A C 1
ATOM 954 O O . ASP A 1 120 ? -11.771 29.467 -7.677 1.00 68.62 120 ASP A O 1
ATOM 958 N N . LEU A 1 121 ? -12.055 28.450 -5.707 1.00 66.94 121 LEU A N 1
ATOM 959 C CA . LEU A 1 121 ? -13.130 29.347 -5.251 1.00 66.94 121 LEU A CA 1
ATOM 960 C C . LEU A 1 121 ? -12.613 30.735 -4.847 1.00 66.94 121 LEU A C 1
ATOM 962 O O . LEU A 1 121 ? -13.222 31.734 -5.211 1.00 66.94 121 LEU A O 1
ATOM 966 N N . ALA A 1 122 ? -11.477 30.807 -4.149 1.00 70.81 122 ALA A N 1
ATOM 967 C CA . ALA A 1 122 ? -10.872 32.084 -3.775 1.00 70.81 122 ALA A CA 1
ATOM 968 C C . ALA A 1 122 ? -10.419 32.890 -5.006 1.00 70.81 122 ALA A C 1
ATOM 970 O O . ALA A 1 122 ? -10.576 34.108 -5.042 1.00 70.81 122 ALA A O 1
ATOM 971 N N . ASP A 1 123 ? -9.908 32.214 -6.037 1.00 69.44 123 ASP A N 1
ATOM 972 C CA . ASP A 1 123 ? -9.516 32.848 -7.296 1.00 69.44 123 ASP A CA 1
ATOM 973 C C . ASP A 1 123 ? -10.732 33.338 -8.107 1.00 69.44 123 ASP A C 1
ATOM 975 O O . ASP A 1 123 ? -10.632 34.349 -8.805 1.00 69.44 123 ASP A O 1
ATOM 979 N N . LEU A 1 124 ? -11.888 32.666 -7.999 1.00 70.75 124 LEU A N 1
ATOM 980 C CA . LEU A 1 124 ? -13.150 33.117 -8.601 1.00 70.75 124 LEU A CA 1
ATOM 981 C C . LEU A 1 124 ? -13.698 34.369 -7.909 1.00 70.75 124 LEU A C 1
ATOM 983 O O . LEU A 1 124 ? -14.118 35.301 -8.595 1.00 70.75 124 LEU A O 1
ATOM 987 N N . ASP A 1 125 ? -13.638 34.423 -6.579 1.00 72.38 125 ASP A N 1
ATOM 988 C CA . ASP A 1 125 ? -14.077 35.594 -5.813 1.00 72.38 125 ASP A CA 1
ATOM 989 C C . ASP A 1 125 ? -13.215 36.830 -6.138 1.00 72.38 125 ASP A C 1
ATOM 991 O O . ASP A 1 125 ? -13.733 37.934 -6.284 1.00 72.38 125 ASP A O 1
ATOM 995 N N . LEU A 1 126 ? -11.907 36.647 -6.358 1.00 72.06 126 LEU A N 1
ATOM 996 C CA . LEU A 1 126 ? -10.986 37.723 -6.757 1.00 72.06 126 LEU A CA 1
ATOM 997 C C . LEU A 1 126 ? -11.178 38.210 -8.203 1.00 72.06 126 LEU A C 1
ATOM 999 O O . LEU A 1 126 ? -10.772 39.326 -8.534 1.00 72.06 126 LEU A O 1
ATOM 1003 N N . GLN A 1 127 ? -11.747 37.380 -9.081 1.00 72.12 127 GLN A N 1
ATOM 1004 C CA . GLN A 1 127 ? -12.083 37.769 -10.456 1.00 72.12 127 GLN A CA 1
ATOM 1005 C C . GLN A 1 127 ? -13.462 38.424 -10.556 1.00 72.12 127 GLN A C 1
ATOM 1007 O O . GLN A 1 127 ? -13.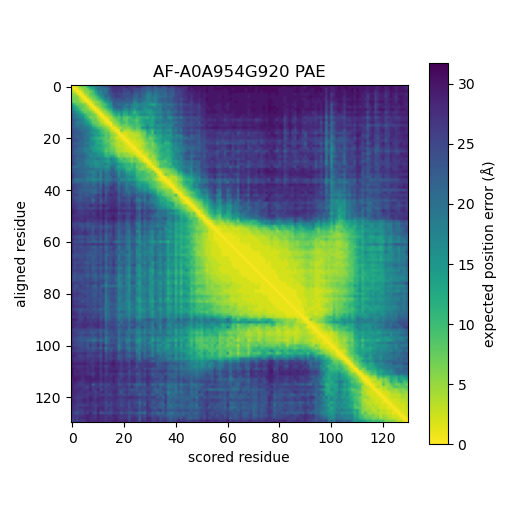664 39.238 -11.450 1.00 72.12 127 GLN A O 1
ATOM 1012 N N . ALA A 1 128 ? -14.387 38.094 -9.653 1.00 68.50 128 ALA A N 1
ATOM 1013 C CA . ALA A 1 128 ? -15.713 38.703 -9.586 1.00 68.50 128 ALA A CA 1
ATOM 1014 C C . ALA A 1 128 ? -15.699 40.146 -9.038 1.00 68.50 128 ALA A C 1
ATOM 1016 O O . ALA A 1 128 ? -16.658 40.881 -9.257 1.00 68.50 128 ALA A O 1
ATOM 1017 N N . ASP A 1 129 ? -14.623 40.540 -8.348 1.00 70.81 129 ASP A N 1
ATOM 1018 C CA . ASP A 1 129 ? -14.414 41.873 -7.755 1.00 70.81 129 ASP A CA 1
ATOM 1019 C C . ASP A 1 129 ? -13.587 42.834 -8.651 1.00 70.81 129 ASP A C 1
ATOM 1021 O O . ASP A 1 129 ? -13.112 43.874 -8.197 1.00 70.81 129 ASP A O 1
ATOM 1025 N N . ARG A 1 130 ? -13.376 42.494 -9.932 1.00 56.22 130 ARG A N 1
ATOM 1026 C CA . ARG A 1 130 ? -12.780 43.377 -10.956 1.00 56.22 130 ARG A CA 1
ATOM 1027 C C . ARG A 1 130 ? -13.798 43.758 -12.019 1.00 56.22 130 ARG A C 1
ATOM 1029 O O . ARG A 1 130 ? -13.705 44.910 -12.496 1.00 56.22 130 ARG A O 1
#

Radius of gyration: 26.11 Å; Cα contacts (8 Å, |Δi|>4): 17; chains: 1; bounding box: 41×70×56 Å

Sequence (130 aa):
MSSVIAGKTSKTTIPQGELSDLVKGYMDVELWRSTGWLTRLHLDEPRVDVRNLTERTRLMKRLMDIAVSFTMLVLLAPLLLFLVVLVKLTSPGPAIFKQTRVGLNLRKQTKTDRRQSQMDLADLDLQADR

pLDDT: mean 70.3, std 17.97, range [38.5, 98.0]

Solvent-accessible surface area (backbone atoms only — not comparable to full-atom values): 8559 Å² total; per-residue (Å²): 141,87,79,78,81,80,77,79,80,71,82,81,75,79,70,89,62,61,69,70,57,44,47,53,66,71,61,38,68,80,76,58,63,73,61,60,64,72,76,52,67,71,68,81,60,73,77,73,75,84,73,85,57,57,70,69,56,50,50,52,51,53,51,49,52,50,53,52,51,51,52,50,47,62,72,41,38,68,60,54,51,52,51,42,53,51,40,56,75,76,37,96,58,76,76,72,85,89,79,94,74,90,54,86,84,62,65,67,85,75,86,7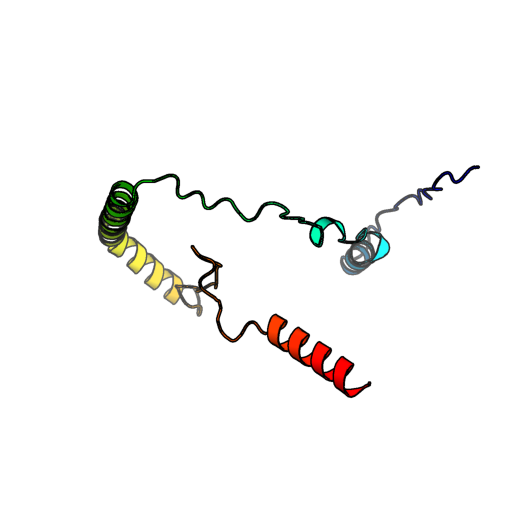8,54,73,64,58,57,50,50,57,50,53,55,48,56,63,58,75,77,109

Secondary structure (DSSP, 8-state):
----------------S-HHHHHHHHS-TTTS--THHHHT----S-------S-HHHHHHHHHHHHHHHHHHHHHHHHHHHHHHHHHHHH-SS-S--------GGG----S--HHHHHHHHHHHHHHHT-